Protein AF-A0A8H6BN04-F1 (afdb_monomer_lite)

Radius of gyration: 16.59 Å; chains: 1; bounding box: 48×32×41 Å

Organism: Dekkera bruxellensis (NCBI:txid5007)

pLDDT: mean 83.53, std 15.32, range [39.47, 96.75]

InterPro domains:
  IPR013863 Vacuolar import/degradation Vid27, C-terminal [PF08553] (1-125)
  IPR040458 Vacuolar import/degradation Vid27 [PTHR31913] (1-122)

Secondary structure (DSSP, 8-state):
---SSPPPTT-PPPPPPP---HHHHHHHHHHHTT---BPPPEE---TT-SS----EEEEEETTEEEEEEHHHHHTT-S--EEEEE-SS---EEEEETTEEEEEEEE-SS-EEEEEGGG-B-HHHHTTTGGGGG--

Sequence (135 aa):
MGFERSFGKDDKPLPKKLTLKPEHLAYLRQVCGNNMSFTKANFNSTLQYKTNTPSSIITSIGPFAVTWSMRKVLKNDPEPYTIRRYNDTVMMGDFTVHNAHRMIFTLPDDVTLASSKSFKKPSTEFGGVVKEYQG

Structure (mmCIF, N/CA/C/O backbone):
data_AF-A0A8H6BN04-F1
#
_entry.id   AF-A0A8H6BN04-F1
#
loop_
_atom_site.group_PDB
_atom_site.id
_atom_site.type_symbol
_atom_site.label_atom_id
_atom_site.label_alt_id
_atom_site.label_comp_id
_atom_site.label_asym_id
_atom_site.label_entity_id
_atom_site.label_seq_id
_atom_site.pdbx_PDB_ins_code
_atom_site.Cartn_x
_atom_site.Cartn_y
_atom_site.Cartn_z
_atom_site.occupancy
_atom_site.B_iso_or_equiv
_atom_site.auth_seq_id
_atom_site.auth_comp_id
_atom_site.auth_asym_id
_atom_site.auth_atom_id
_atom_site.pdbx_PDB_model_num
ATOM 1 N N . MET A 1 1 ? 21.588 -16.818 -10.542 1.00 42.47 1 MET A N 1
ATOM 2 C CA . MET A 1 1 ? 22.613 -15.842 -10.966 1.00 42.47 1 MET A CA 1
ATOM 3 C C . MET A 1 1 ? 22.596 -14.709 -9.954 1.00 42.47 1 MET A C 1
ATOM 5 O O . MET A 1 1 ? 21.552 -14.094 -9.782 1.00 42.47 1 MET A O 1
ATOM 9 N N . GLY A 1 2 ? 23.675 -14.576 -9.180 1.00 68.50 2 GLY A N 1
ATOM 10 C CA . GLY A 1 2 ? 23.847 -13.572 -8.124 1.00 68.50 2 GLY A CA 1
ATOM 11 C C . GLY A 1 2 ? 24.767 -12.432 -8.571 1.00 68.50 2 GLY A C 1
ATOM 12 O O . GLY A 1 2 ? 25.179 -12.401 -9.725 1.00 68.50 2 GLY A O 1
ATOM 13 N N . PHE A 1 3 ? 25.055 -11.504 -7.655 1.00 58.22 3 PHE A N 1
ATOM 14 C CA . PHE A 1 3 ? 25.818 -10.271 -7.885 1.00 58.22 3 PHE A CA 1
ATOM 15 C C . PHE A 1 3 ? 27.144 -10.503 -8.635 1.00 58.22 3 PHE A C 1
ATOM 17 O O . PHE A 1 3 ? 27.954 -11.324 -8.216 1.00 58.22 3 PHE A O 1
ATOM 24 N N . GLU A 1 4 ? 27.390 -9.735 -9.701 1.00 62.59 4 GLU A N 1
ATOM 25 C CA . GLU A 1 4 ? 28.627 -9.814 -10.504 1.00 62.59 4 GLU A CA 1
ATOM 26 C C . GLU A 1 4 ? 29.857 -9.197 -9.801 1.00 62.59 4 GLU A C 1
ATOM 28 O O . GLU A 1 4 ? 30.991 -9.405 -10.229 1.00 62.59 4 GLU A O 1
ATOM 33 N N . ARG A 1 5 ? 29.662 -8.481 -8.685 1.00 60.53 5 ARG A N 1
ATOM 34 C CA . ARG A 1 5 ? 30.720 -8.051 -7.757 1.00 60.53 5 ARG A CA 1
ATOM 35 C C . ARG A 1 5 ? 30.239 -8.158 -6.318 1.00 60.53 5 ARG A C 1
ATOM 37 O O . ARG A 1 5 ? 29.138 -7.717 -5.993 1.00 60.53 5 ARG A O 1
ATOM 44 N N . SER A 1 6 ? 31.098 -8.682 -5.449 1.00 61.16 6 SER A N 1
ATOM 45 C CA . SER A 1 6 ? 30.945 -8.544 -4.002 1.00 61.16 6 SER A CA 1
ATOM 46 C C . SER A 1 6 ? 30.932 -7.057 -3.642 1.00 61.16 6 SER A C 1
ATOM 48 O O . SER A 1 6 ? 31.823 -6.320 -4.067 1.00 61.16 6 SER A O 1
ATOM 50 N N . PHE A 1 7 ? 29.945 -6.610 -2.863 1.00 61.06 7 PHE A N 1
ATOM 51 C CA . PHE A 1 7 ? 29.986 -5.274 -2.265 1.00 61.06 7 PHE A CA 1
ATOM 52 C C . PHE A 1 7 ? 31.258 -5.157 -1.417 1.00 61.06 7 PHE A C 1
ATOM 54 O O . PHE A 1 7 ? 31.597 -6.083 -0.672 1.00 61.06 7 PHE A O 1
ATOM 61 N N . GLY A 1 8 ? 31.981 -4.041 -1.544 1.00 67.94 8 GLY A N 1
ATOM 62 C CA . GLY A 1 8 ? 33.106 -3.751 -0.658 1.00 67.94 8 GLY A CA 1
ATOM 63 C C . GLY A 1 8 ? 32.639 -3.731 0.800 1.00 67.94 8 GLY A C 1
ATOM 64 O O . GLY A 1 8 ? 31.470 -3.466 1.073 1.00 67.94 8 GLY A O 1
ATOM 65 N N . LYS A 1 9 ? 33.548 -3.997 1.745 1.00 58.12 9 LYS A N 1
ATOM 66 C CA . LYS A 1 9 ? 33.262 -4.043 3.195 1.00 58.12 9 LYS A CA 1
ATOM 67 C C . LYS A 1 9 ? 32.511 -2.797 3.713 1.00 58.12 9 LYS A C 1
ATOM 69 O O . LYS A 1 9 ? 31.770 -2.916 4.683 1.00 58.12 9 LYS A O 1
ATOM 74 N N . ASP A 1 10 ? 32.672 -1.664 3.027 1.00 60.12 10 ASP A N 1
ATOM 75 C CA . ASP A 1 10 ? 32.076 -0.358 3.342 1.00 60.12 10 ASP A CA 1
ATOM 76 C C . ASP A 1 10 ? 30.893 0.047 2.433 1.00 60.12 10 ASP A C 1
ATOM 78 O O . ASP A 1 10 ? 30.144 0.958 2.759 1.00 60.12 10 ASP A O 1
ATOM 82 N N . ASP A 1 11 ? 30.667 -0.648 1.312 1.00 66.75 11 ASP A N 1
ATOM 83 C CA . ASP A 1 11 ? 29.677 -0.256 0.288 1.00 66.75 11 ASP A CA 1
ATOM 84 C C . ASP A 1 11 ? 28.360 -1.041 0.417 1.00 66.75 11 ASP A C 1
ATOM 86 O O . ASP A 1 11 ? 27.607 -1.222 -0.540 1.00 66.75 11 ASP A O 1
ATOM 90 N N . LYS A 1 12 ? 28.072 -1.587 1.606 1.00 69.50 12 LYS A N 1
ATOM 91 C CA . LYS A 1 12 ? 26.832 -2.339 1.811 1.00 69.50 12 LYS A CA 1
ATOM 92 C C . LYS A 1 12 ? 25.659 -1.357 1.876 1.00 69.50 12 LYS A C 1
ATOM 94 O O . LYS A 1 12 ? 25.594 -0.561 2.815 1.00 69.50 12 LYS A O 1
ATOM 99 N N . PRO A 1 13 ? 24.683 -1.435 0.955 1.00 73.06 13 PRO A N 1
ATOM 100 C CA . PRO A 1 13 ? 23.536 -0.545 1.003 1.00 73.06 13 PRO A CA 1
ATOM 101 C C . PRO A 1 13 ? 22.761 -0.752 2.309 1.00 73.06 13 PRO A C 1
ATOM 103 O O . PRO A 1 13 ? 22.412 -1.878 2.681 1.00 73.06 13 PRO A O 1
ATOM 106 N N . LEU A 1 14 ? 22.490 0.350 3.010 1.00 80.50 14 LEU A N 1
ATOM 107 C CA . LEU A 1 14 ? 21.690 0.345 4.231 1.00 80.50 14 LEU A CA 1
ATOM 108 C C . LEU A 1 14 ? 20.244 -0.066 3.903 1.00 80.50 14 LEU A C 1
ATOM 110 O O . LEU A 1 14 ? 19.622 0.537 3.020 1.00 80.50 14 LEU A O 1
ATOM 114 N N . PRO A 1 15 ? 19.672 -1.067 4.599 1.00 84.81 15 PRO A N 1
ATOM 115 C CA . PRO A 1 15 ? 18.305 -1.491 4.342 1.00 84.81 15 PRO A CA 1
ATOM 116 C C . PRO A 1 15 ? 17.322 -0.387 4.747 1.00 84.81 15 PRO A C 1
ATOM 118 O O . PRO A 1 15 ? 17.341 0.097 5.879 1.00 84.81 15 PRO A O 1
ATOM 121 N N . LYS A 1 16 ? 16.413 -0.013 3.841 1.00 88.19 16 LYS A N 1
ATOM 122 C CA . LYS A 1 16 ? 15.290 0.877 4.166 1.00 88.19 16 LYS A CA 1
ATOM 123 C C . LYS A 1 16 ? 14.095 0.062 4.655 1.00 88.19 16 LYS A C 1
ATOM 125 O O . LYS A 1 16 ? 13.555 -0.758 3.915 1.00 88.19 16 LYS A O 1
ATOM 130 N N . LYS A 1 17 ? 13.655 0.325 5.888 1.00 91.19 17 LYS A N 1
ATOM 131 C CA . LYS A 1 17 ? 12.422 -0.239 6.450 1.00 91.19 17 LYS A CA 1
ATOM 132 C C . LYS A 1 17 ? 11.234 0.641 6.067 1.00 91.19 17 LYS A C 1
ATOM 134 O O . LYS A 1 17 ? 11.224 1.830 6.367 1.00 91.19 17 LYS A O 1
ATOM 139 N N . LEU A 1 18 ? 10.231 0.051 5.426 1.00 93.50 18 LEU A N 1
ATOM 140 C CA . LEU A 1 18 ? 8.971 0.727 5.123 1.00 93.50 18 LEU A CA 1
ATOM 141 C C . LEU A 1 18 ? 8.010 0.524 6.292 1.00 93.50 18 LEU A C 1
ATOM 143 O O . LEU A 1 18 ? 7.741 -0.611 6.683 1.00 93.50 18 LEU A O 1
ATOM 147 N N . THR A 1 19 ? 7.513 1.615 6.868 1.00 92.88 19 THR A N 1
ATOM 148 C CA . THR A 1 19 ? 6.581 1.580 8.000 1.00 92.88 19 THR A CA 1
ATOM 149 C C . THR A 1 19 ? 5.391 2.481 7.734 1.00 92.88 19 THR A C 1
ATOM 151 O O . THR A 1 19 ? 5.542 3.599 7.242 1.00 92.88 19 THR A O 1
ATOM 154 N N . LEU A 1 20 ? 4.199 1.993 8.067 1.00 93.12 20 LEU A N 1
ATOM 155 C CA . LEU A 1 20 ? 3.003 2.825 8.101 1.00 93.12 20 LEU A CA 1
ATOM 156 C C . LEU A 1 20 ? 3.108 3.815 9.270 1.00 93.12 20 LEU A C 1
ATOM 158 O O . LEU A 1 20 ? 3.822 3.568 10.244 1.00 93.12 20 LEU A O 1
ATOM 162 N N . LYS A 1 21 ? 2.391 4.936 9.176 1.00 93.81 21 LYS A N 1
ATOM 163 C CA . LYS A 1 21 ? 2.337 5.914 10.262 1.00 93.81 21 LYS A CA 1
ATOM 164 C C . LYS A 1 21 ? 1.645 5.296 11.486 1.00 93.81 21 LYS A C 1
ATOM 166 O O . LYS A 1 21 ? 0.742 4.475 11.301 1.00 93.81 21 LYS A O 1
ATOM 171 N N . PRO A 1 22 ? 2.005 5.710 12.713 1.00 91.88 22 PRO A N 1
ATOM 172 C CA . PRO A 1 22 ? 1.386 5.191 13.933 1.00 91.88 22 PRO A CA 1
ATOM 173 C C . PRO A 1 22 ? -0.142 5.327 13.943 1.00 91.88 22 PRO A C 1
ATOM 175 O O . PRO A 1 22 ? -0.830 4.362 14.261 1.00 91.88 22 PRO A O 1
ATOM 178 N N . GLU A 1 23 ? -0.662 6.476 13.500 1.00 91.31 23 GLU A N 1
ATOM 179 C CA . GLU A 1 23 ? -2.103 6.762 13.391 1.00 91.31 23 GLU A CA 1
ATOM 180 C C . GLU A 1 23 ? -2.836 5.742 12.494 1.00 91.31 23 GLU A C 1
ATOM 182 O O . GLU A 1 23 ? -3.889 5.213 12.842 1.00 91.31 23 GLU A O 1
ATOM 187 N N . HIS A 1 24 ? -2.225 5.364 11.370 1.00 92.62 24 HIS A N 1
ATOM 188 C CA . HIS A 1 24 ? -2.772 4.372 10.444 1.00 92.62 24 HIS A CA 1
ATOM 189 C C . HIS A 1 24 ? -2.658 2.943 10.983 1.00 92.62 24 HIS A C 1
ATOM 191 O O . HIS A 1 24 ? -3.552 2.129 10.768 1.00 92.62 24 HIS A O 1
ATOM 197 N N . LEU A 1 25 ? -1.575 2.627 11.700 1.00 91.12 25 LEU A N 1
ATOM 198 C CA . LEU A 1 25 ? -1.413 1.326 12.355 1.00 91.12 25 LEU A CA 1
ATOM 199 C C . LEU A 1 25 ? -2.423 1.118 13.483 1.00 91.12 25 LEU A C 1
ATOM 201 O O . LEU A 1 25 ? -2.910 0.003 13.644 1.00 91.12 25 LEU A O 1
ATOM 205 N N . ALA A 1 26 ? -2.739 2.164 14.250 1.00 89.88 26 ALA A N 1
ATOM 206 C CA . ALA A 1 26 ? -3.756 2.104 15.295 1.00 89.88 26 ALA A CA 1
ATOM 207 C C . ALA A 1 26 ? -5.121 1.726 14.705 1.00 89.88 26 ALA A C 1
ATOM 209 O O . ALA A 1 26 ? -5.734 0.758 15.154 1.00 89.88 26 ALA A O 1
ATOM 210 N N . TYR A 1 27 ? -5.527 2.403 13.627 1.00 89.81 27 TYR A N 1
ATOM 211 C CA . TYR A 1 27 ? -6.753 2.076 12.901 1.00 89.81 27 TYR A CA 1
ATOM 212 C C . TYR A 1 27 ? -6.748 0.635 12.368 1.00 89.81 27 TYR A C 1
ATOM 214 O O . TYR A 1 27 ? -7.691 -0.123 12.589 1.00 89.81 27 TYR A O 1
ATOM 222 N N . LEU A 1 28 ? -5.662 0.211 11.711 1.00 91.12 28 LEU A N 1
ATOM 223 C CA . LEU A 1 28 ? -5.560 -1.150 11.175 1.00 91.12 28 LEU A CA 1
ATOM 224 C C . LEU A 1 28 ? -5.650 -2.220 12.267 1.00 91.12 28 LEU A C 1
ATOM 226 O O . LEU A 1 28 ? -6.276 -3.250 12.037 1.00 91.12 28 LEU A O 1
ATOM 230 N N . ARG A 1 29 ? -5.082 -1.977 13.454 1.00 90.19 29 ARG A N 1
ATOM 231 C CA . ARG A 1 29 ? -5.204 -2.889 14.601 1.00 90.19 29 ARG A CA 1
ATOM 232 C C . ARG A 1 29 ? -6.633 -2.992 15.118 1.00 90.19 29 ARG A C 1
ATOM 234 O O . ARG A 1 29 ? -7.053 -4.085 15.471 1.00 90.19 29 ARG A O 1
ATOM 241 N N . GLN A 1 30 ? -7.383 -1.893 15.142 1.00 88.38 30 GLN A N 1
ATOM 242 C CA . GLN A 1 30 ? -8.792 -1.933 15.536 1.00 88.38 30 GLN A CA 1
ATOM 243 C C . GLN A 1 30 ? -9.638 -2.735 14.544 1.00 88.38 30 GLN A C 1
ATOM 245 O O . GLN A 1 30 ? -10.483 -3.520 14.958 1.00 88.38 30 GLN A O 1
ATOM 250 N N . VAL A 1 31 ? -9.391 -2.565 13.241 1.00 88.06 31 VAL A N 1
ATOM 251 C CA . VAL A 1 31 ? -10.173 -3.241 12.193 1.00 88.06 31 VAL A CA 1
ATOM 252 C C . VAL A 1 31 ? -9.768 -4.707 12.014 1.00 88.06 31 VAL A C 1
ATOM 254 O O . VAL A 1 31 ? -10.633 -5.554 11.817 1.00 88.06 31 VAL A O 1
ATOM 257 N N . CYS A 1 32 ? -8.471 -5.022 12.054 1.00 87.00 32 CYS A N 1
ATOM 258 C CA . CYS A 1 32 ? -7.956 -6.372 11.787 1.00 87.00 32 CYS A CA 1
ATOM 259 C C . CYS A 1 32 ? -7.773 -7.219 13.058 1.00 87.00 32 CYS A C 1
ATOM 261 O O . CYS A 1 32 ? -7.539 -8.423 12.963 1.00 87.00 32 CYS A O 1
ATOM 263 N N . GLY A 1 33 ? -7.835 -6.608 14.242 1.00 86.25 33 GLY A N 1
ATOM 264 C CA . GLY A 1 33 ? -7.547 -7.270 15.510 1.00 86.25 33 GLY A CA 1
ATOM 265 C C . GLY A 1 33 ? -6.069 -7.646 15.681 1.00 86.25 33 GLY A C 1
ATOM 266 O O . GLY A 1 33 ? -5.164 -7.066 15.074 1.00 86.25 33 GLY A O 1
ATOM 267 N N . ASN A 1 34 ? -5.819 -8.635 16.542 1.00 75.75 34 ASN A N 1
ATOM 268 C CA . ASN A 1 34 ? -4.470 -8.986 17.000 1.00 75.75 34 ASN A CA 1
ATOM 269 C C . ASN A 1 34 ? -3.640 -9.773 15.968 1.00 75.75 34 ASN A C 1
ATOM 271 O O . ASN A 1 34 ? -2.413 -9.783 16.059 1.00 75.75 34 ASN A O 1
ATOM 275 N N . ASN A 1 35 ? -4.271 -10.385 14.961 1.00 73.94 35 ASN A N 1
ATOM 276 C CA . ASN A 1 35 ? -3.605 -11.188 13.926 1.00 73.94 35 ASN A CA 1
ATOM 277 C C . ASN A 1 35 ? -3.232 -10.353 12.691 1.00 73.94 35 ASN A C 1
ATOM 279 O O . ASN A 1 35 ? -3.523 -10.699 11.547 1.00 73.94 35 ASN A O 1
ATOM 283 N N . MET A 1 36 ? -2.565 -9.228 12.928 1.00 82.31 36 MET A N 1
ATOM 284 C CA . MET A 1 36 ? -2.153 -8.303 11.880 1.00 82.31 36 MET A CA 1
ATOM 285 C C . MET A 1 36 ? -0.787 -8.707 11.305 1.00 82.31 36 MET A C 1
ATOM 287 O O . MET A 1 36 ? 0.254 -8.425 11.899 1.00 82.31 36 MET A O 1
ATOM 291 N N . SER A 1 37 ? -0.789 -9.341 10.132 1.00 90.31 37 SER A N 1
ATOM 292 C CA . SER A 1 37 ? 0.427 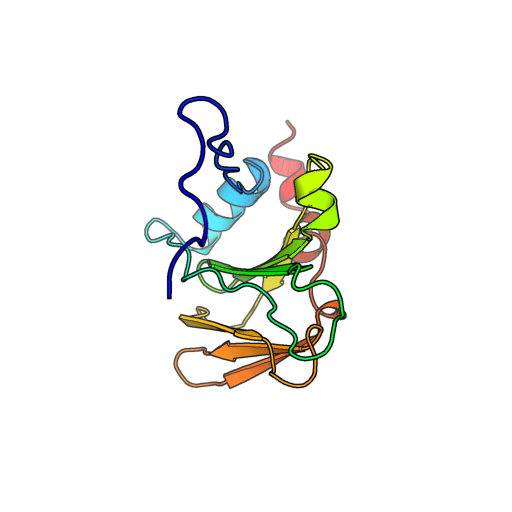-9.683 9.385 1.00 90.31 37 SER A CA 1
ATOM 293 C C . SER A 1 37 ? 0.399 -9.094 7.978 1.00 90.31 37 SER A C 1
ATOM 295 O O . SER A 1 37 ? -0.664 -8.975 7.365 1.00 90.31 37 SER A O 1
ATOM 297 N N . PHE A 1 38 ? 1.576 -8.726 7.474 1.00 93.31 38 PHE A N 1
ATOM 298 C CA . PHE A 1 38 ? 1.738 -8.303 6.089 1.00 93.31 38 PHE A CA 1
ATOM 299 C C . PHE A 1 38 ? 1.899 -9.519 5.182 1.00 93.31 38 PHE A C 1
ATOM 301 O O . PHE A 1 38 ? 2.643 -10.449 5.498 1.00 93.31 38 PHE A O 1
ATOM 308 N N . THR A 1 39 ? 1.264 -9.480 4.017 1.00 94.81 39 THR A N 1
ATOM 309 C CA . THR A 1 39 ? 1.571 -10.428 2.947 1.00 94.81 39 THR A CA 1
ATOM 310 C C . THR A 1 39 ? 2.903 -10.079 2.290 1.00 94.81 39 THR A C 1
ATOM 312 O O . THR A 1 39 ? 3.425 -8.962 2.415 1.00 94.81 39 THR A O 1
ATOM 315 N N . LYS A 1 40 ? 3.467 -11.051 1.565 1.00 94.81 40 LYS A N 1
ATOM 316 C CA . LYS A 1 40 ? 4.705 -10.866 0.806 1.00 94.81 40 LYS A CA 1
ATOM 317 C C . LYS A 1 40 ? 4.612 -9.610 -0.064 1.00 94.81 40 LYS A C 1
ATOM 319 O O . LYS A 1 40 ? 3.673 -9.443 -0.838 1.00 94.81 40 LYS A O 1
ATOM 324 N N . ALA A 1 41 ? 5.618 -8.749 0.052 1.00 94.19 41 ALA A N 1
ATOM 325 C CA . ALA A 1 41 ? 5.716 -7.565 -0.779 1.00 94.19 41 ALA A CA 1
ATOM 326 C C . ALA A 1 41 ? 6.275 -7.917 -2.167 1.00 94.19 41 ALA A C 1
ATOM 328 O O . ALA A 1 41 ? 7.290 -8.610 -2.266 1.00 94.19 41 ALA A O 1
ATOM 329 N N . ASN A 1 42 ? 5.644 -7.404 -3.222 1.00 92.56 42 ASN A N 1
ATOM 330 C CA . ASN A 1 42 ? 6.083 -7.581 -4.605 1.00 92.56 42 ASN A CA 1
ATOM 331 C C . ASN A 1 42 ? 6.442 -6.230 -5.226 1.00 92.56 42 ASN A C 1
ATOM 333 O O . ASN A 1 42 ? 5.784 -5.219 -4.978 1.00 92.56 42 ASN A O 1
ATOM 337 N N . PHE A 1 43 ? 7.500 -6.215 -6.032 1.00 90.81 43 PHE A N 1
ATOM 338 C CA . PHE A 1 43 ? 7.937 -5.044 -6.789 1.00 90.81 43 PHE A CA 1
ATOM 339 C C . PHE A 1 43 ? 7.324 -5.083 -8.181 1.00 90.81 43 PHE A C 1
ATOM 341 O O . PHE A 1 43 ? 7.203 -6.158 -8.768 1.00 90.81 43 PHE A O 1
ATOM 348 N N . ASN A 1 44 ? 7.005 -3.922 -8.754 1.00 86.62 44 ASN A N 1
ATOM 349 C CA . ASN A 1 44 ? 6.663 -3.904 -10.168 1.00 86.62 44 ASN A CA 1
ATOM 350 C C . ASN A 1 44 ? 7.930 -4.169 -10.989 1.00 86.62 44 ASN A C 1
ATOM 352 O O . ASN A 1 44 ? 8.834 -3.340 -11.065 1.00 86.62 44 ASN A O 1
ATOM 356 N N . SER A 1 45 ? 7.997 -5.343 -11.607 1.00 71.75 45 SER A N 1
ATOM 357 C CA . SER A 1 45 ? 9.003 -5.641 -12.618 1.00 71.75 45 SER A CA 1
ATOM 358 C C . SER A 1 45 ? 8.341 -5.498 -13.980 1.00 71.75 45 SER A C 1
ATOM 360 O O . SER A 1 45 ? 7.447 -6.259 -14.338 1.00 71.75 45 SER A O 1
ATOM 362 N N . THR A 1 46 ? 8.715 -4.464 -14.725 1.00 59.28 46 THR A N 1
ATOM 363 C CA . THR A 1 46 ? 8.312 -4.325 -16.126 1.00 59.28 46 THR A CA 1
ATOM 364 C C . THR A 1 46 ? 9.431 -4.834 -17.009 1.00 59.28 46 THR A C 1
ATOM 366 O O . THR A 1 46 ? 10.560 -4.364 -16.892 1.00 59.28 46 THR A O 1
ATOM 369 N N . LEU A 1 47 ? 9.099 -5.680 -17.976 1.00 57.84 47 LEU A N 1
ATOM 370 C CA . LEU A 1 47 ? 10.040 -6.124 -19.006 1.00 57.84 47 LEU A CA 1
ATOM 371 C C . LEU A 1 47 ? 10.519 -4.988 -19.940 1.00 57.84 47 LEU A C 1
ATOM 373 O O . LEU A 1 47 ? 11.465 -5.192 -20.691 1.00 57.84 47 LEU A O 1
ATOM 377 N N . GLN A 1 48 ? 9.883 -3.805 -19.924 1.00 51.53 48 GLN A N 1
ATOM 378 C CA . GLN A 1 48 ? 10.039 -2.789 -20.980 1.00 51.53 48 GLN A CA 1
ATOM 379 C C . GLN A 1 48 ? 10.773 -1.481 -20.626 1.00 51.53 48 GLN A C 1
ATOM 381 O O . GLN A 1 48 ? 10.969 -0.663 -21.525 1.00 51.53 48 GLN A O 1
ATOM 386 N N . TYR A 1 49 ? 11.226 -1.233 -19.394 1.00 48.88 49 TYR A N 1
ATOM 387 C CA . TYR A 1 49 ? 11.965 0.010 -19.118 1.00 48.88 49 TYR A CA 1
ATOM 388 C C . TYR A 1 49 ? 13.482 -0.205 -19.191 1.00 48.88 49 TYR A C 1
ATOM 390 O O . TYR A 1 49 ? 14.039 -1.036 -18.482 1.00 48.88 49 TYR A O 1
ATOM 398 N N . LYS A 1 50 ? 14.154 0.610 -20.025 1.00 50.88 50 LYS A N 1
ATOM 399 C CA . LYS A 1 50 ? 15.624 0.725 -20.185 1.00 50.88 50 LYS A CA 1
ATOM 400 C C . LYS A 1 50 ? 16.402 0.873 -18.865 1.00 50.88 50 LYS A C 1
ATOM 402 O O . LYS A 1 50 ? 17.618 0.728 -18.852 1.00 50.88 50 LYS A O 1
ATOM 407 N N . THR A 1 51 ? 15.714 1.163 -17.767 1.00 55.69 51 THR A N 1
ATOM 408 C CA . THR A 1 51 ? 16.234 1.164 -16.404 1.00 55.69 51 THR A CA 1
ATOM 409 C C . THR A 1 51 ? 15.420 0.146 -15.610 1.00 55.69 51 THR A C 1
ATOM 411 O O . THR A 1 51 ? 14.229 0.357 -15.383 1.00 55.69 51 THR A O 1
ATOM 414 N N . ASN A 1 52 ? 16.040 -0.959 -15.196 1.00 63.12 52 ASN A N 1
ATOM 415 C CA . ASN A 1 52 ? 15.413 -2.092 -14.498 1.00 63.12 52 ASN A CA 1
ATOM 416 C C . ASN A 1 52 ? 15.026 -1.751 -13.034 1.00 63.12 52 ASN A C 1
ATOM 418 O O . ASN A 1 52 ? 15.222 -2.535 -12.109 1.00 63.12 52 ASN A O 1
ATOM 422 N N . THR A 1 53 ? 14.572 -0.519 -12.799 1.00 76.19 53 THR A N 1
ATOM 423 C CA . THR A 1 53 ? 14.312 0.058 -11.483 1.00 76.19 53 THR A CA 1
ATOM 424 C C . THR A 1 53 ? 12.812 0.022 -11.196 1.00 76.19 53 THR A C 1
ATOM 426 O O . THR A 1 53 ? 12.051 0.672 -11.921 1.00 76.19 53 THR A O 1
ATOM 429 N N . PRO A 1 54 ? 12.364 -0.672 -10.139 1.00 82.44 54 PRO A N 1
ATOM 430 C CA . PRO A 1 54 ? 10.957 -0.689 -9.772 1.00 82.44 54 PRO A CA 1
ATOM 431 C C . PRO A 1 54 ? 10.500 0.707 -9.332 1.00 82.44 54 PRO A C 1
ATOM 433 O O . PRO A 1 54 ? 11.218 1.443 -8.653 1.00 82.44 54 PRO A O 1
ATOM 436 N N . SER A 1 55 ? 9.277 1.072 -9.700 1.00 89.12 55 SER A N 1
ATOM 437 C CA . SER A 1 55 ? 8.634 2.333 -9.319 1.00 89.12 55 SER A CA 1
ATOM 438 C C . SER A 1 55 ? 7.687 2.181 -8.128 1.00 89.12 55 SER A C 1
ATOM 440 O O . SER A 1 55 ? 7.345 3.175 -7.475 1.00 89.12 55 SER A O 1
ATOM 442 N N . SER A 1 56 ? 7.241 0.958 -7.846 1.00 91.38 56 SER A N 1
ATOM 443 C CA . SER A 1 56 ? 6.185 0.666 -6.887 1.00 91.38 56 SER A CA 1
ATOM 444 C C . SER A 1 56 ? 6.363 -0.692 -6.217 1.00 91.38 56 SER A C 1
ATOM 446 O O . SER A 1 56 ? 6.892 -1.634 -6.805 1.00 91.38 56 SER A O 1
ATOM 448 N N . ILE A 1 57 ? 5.880 -0.779 -4.981 1.00 94.12 57 ILE A N 1
ATOM 449 C CA . ILE A 1 57 ? 5.818 -2.015 -4.197 1.00 94.12 57 ILE A CA 1
ATOM 450 C C . ILE A 1 57 ? 4.374 -2.198 -3.754 1.00 94.12 57 ILE A C 1
ATOM 452 O O . ILE A 1 57 ? 3.760 -1.231 -3.308 1.00 94.12 57 ILE A O 1
ATOM 456 N N . ILE A 1 58 ? 3.848 -3.412 -3.834 1.00 95.25 58 ILE A N 1
ATOM 457 C CA . ILE A 1 58 ? 2.547 -3.765 -3.260 1.00 95.25 58 ILE A CA 1
ATOM 458 C C . ILE A 1 58 ? 2.720 -4.769 -2.133 1.00 95.25 58 ILE A C 1
ATOM 460 O O . ILE A 1 58 ? 3.625 -5.595 -2.157 1.00 95.25 58 ILE A O 1
ATOM 464 N N . THR A 1 59 ? 1.847 -4.676 -1.144 1.00 96.38 59 THR A N 1
ATOM 465 C CA . THR A 1 59 ? 1.677 -5.624 -0.038 1.00 96.38 59 THR A CA 1
ATOM 466 C C . THR A 1 59 ? 0.233 -5.500 0.450 1.00 96.38 59 THR A C 1
ATOM 468 O O . THR A 1 59 ? -0.500 -4.610 0.009 1.00 96.38 59 THR A O 1
ATOM 471 N N . SER A 1 60 ? -0.203 -6.364 1.353 1.00 95.44 60 SER A N 1
ATOM 472 C CA . SER A 1 60 ? -1.511 -6.260 1.990 1.00 95.44 60 SER A CA 1
ATOM 473 C C . SER A 1 60 ? -1.454 -6.591 3.473 1.00 95.44 60 SER A C 1
ATOM 475 O O . SER A 1 60 ? -0.502 -7.198 3.955 1.00 95.44 60 SER A O 1
ATOM 477 N N . ILE A 1 61 ? -2.478 -6.145 4.191 1.00 95.12 61 ILE A N 1
ATOM 478 C CA . ILE A 1 61 ? -2.662 -6.319 5.626 1.00 95.12 61 ILE A CA 1
ATOM 479 C C . ILE A 1 61 ? -4.159 -6.427 5.907 1.00 95.12 61 ILE A C 1
ATOM 481 O O . ILE A 1 61 ? -4.910 -5.473 5.693 1.00 95.12 61 ILE A O 1
ATOM 485 N N . GLY A 1 62 ? -4.612 -7.608 6.328 1.00 93.56 62 GLY A N 1
ATOM 486 C CA . GLY A 1 62 ? -6.046 -7.865 6.460 1.00 93.56 62 GLY A CA 1
ATOM 487 C C . GLY A 1 62 ? -6.788 -7.587 5.135 1.00 93.56 62 GLY A C 1
ATOM 488 O O . GLY A 1 62 ? -6.314 -7.997 4.070 1.00 93.56 62 GLY A O 1
ATOM 489 N N . PRO A 1 63 ? -7.904 -6.837 5.153 1.00 94.12 63 PRO A N 1
ATOM 490 C CA . PRO A 1 63 ? -8.651 -6.458 3.952 1.00 94.12 63 PRO A CA 1
ATOM 491 C C . PRO A 1 63 ? -8.068 -5.242 3.206 1.00 94.12 63 PRO A C 1
ATOM 493 O O . PRO A 1 63 ? -8.720 -4.681 2.325 1.00 94.12 63 PRO A O 1
ATOM 496 N N . PHE A 1 64 ? -6.865 -4.779 3.553 1.00 95.44 64 PHE A N 1
ATOM 497 C CA . PHE A 1 64 ? -6.265 -3.583 2.963 1.00 95.44 64 PHE A CA 1
ATOM 498 C C . PHE A 1 64 ? -5.082 -3.938 2.069 1.00 95.44 64 PHE A C 1
ATOM 500 O O . PHE A 1 64 ? -4.097 -4.512 2.526 1.00 95.44 64 PHE A O 1
ATOM 507 N N . ALA A 1 65 ? -5.128 -3.520 0.805 1.00 95.94 65 ALA A N 1
ATOM 508 C CA . ALA A 1 65 ? -3.937 -3.479 -0.034 1.00 95.94 65 ALA A CA 1
ATOM 509 C C . ALA A 1 65 ? -3.212 -2.145 0.145 1.00 95.94 65 ALA A C 1
ATOM 511 O O . ALA A 1 65 ? -3.836 -1.083 0.190 1.00 95.94 65 ALA A O 1
ATOM 512 N N . VAL A 1 66 ? -1.885 -2.196 0.179 1.00 96.25 66 VAL A N 1
ATOM 513 C CA . VAL A 1 66 ? -0.995 -1.047 0.343 1.00 96.25 66 VAL A CA 1
ATOM 514 C C . VAL A 1 66 ? -0.049 -0.985 -0.848 1.00 96.25 66 VAL A C 1
ATOM 516 O O . VAL A 1 66 ? 0.659 -1.947 -1.139 1.00 96.25 66 VAL A O 1
ATOM 519 N N . THR A 1 67 ? 0.001 0.170 -1.508 1.00 95.94 67 THR A N 1
ATOM 520 C CA . THR A 1 67 ? 0.965 0.453 -2.577 1.00 95.94 67 THR A CA 1
ATOM 521 C C . THR A 1 67 ? 1.937 1.537 -2.130 1.00 95.94 67 THR A C 1
ATOM 523 O O . THR A 1 67 ? 1.510 2.634 -1.771 1.00 95.94 67 THR A O 1
ATOM 526 N N . TRP A 1 68 ? 3.237 1.267 -2.219 1.00 95.81 68 TRP A N 1
ATOM 527 C CA . TRP A 1 68 ? 4.328 2.202 -1.944 1.00 95.81 68 TRP A CA 1
ATOM 528 C C . 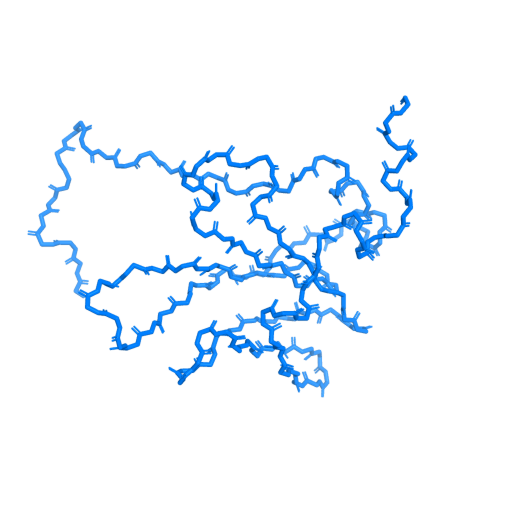TRP A 1 68 ? 4.881 2.792 -3.241 1.00 95.81 68 TRP A C 1
ATOM 530 O O . TRP A 1 68 ? 5.088 2.075 -4.218 1.00 95.81 68 TRP A O 1
ATOM 540 N N . SER A 1 69 ? 5.186 4.090 -3.243 1.00 94.00 69 SER A N 1
ATOM 541 C CA . SER A 1 69 ? 5.885 4.756 -4.346 1.00 94.00 69 SER A CA 1
ATOM 542 C C . SER A 1 69 ? 7.385 4.820 -4.070 1.00 94.00 69 SER A C 1
ATOM 544 O O . SER A 1 69 ? 7.815 5.533 -3.163 1.00 94.00 69 SER A O 1
ATOM 546 N N . MET A 1 70 ? 8.201 4.166 -4.901 1.00 92.06 70 MET A N 1
ATOM 547 C CA . MET A 1 70 ? 9.664 4.176 -4.756 1.00 92.06 70 MET A CA 1
ATOM 548 C C . MET A 1 70 ? 10.227 5.594 -4.821 1.00 92.06 70 MET A C 1
ATOM 550 O O . MET A 1 70 ? 11.073 5.960 -4.012 1.00 92.06 70 MET A O 1
ATOM 554 N N . ARG A 1 71 ? 9.686 6.450 -5.697 1.00 92.12 71 ARG A N 1
ATOM 555 C CA . ARG A 1 71 ? 10.091 7.861 -5.776 1.00 92.12 71 ARG A CA 1
ATOM 556 C C . ARG A 1 71 ? 9.905 8.593 -4.444 1.00 92.12 71 ARG A C 1
ATOM 558 O O . ARG A 1 71 ? 10.751 9.401 -4.078 1.00 92.12 71 ARG A O 1
ATOM 565 N N . LYS A 1 72 ? 8.804 8.335 -3.735 1.00 94.81 72 LYS A N 1
ATOM 566 C CA . LYS A 1 72 ? 8.514 8.962 -2.438 1.00 94.81 72 LYS A CA 1
ATOM 567 C C .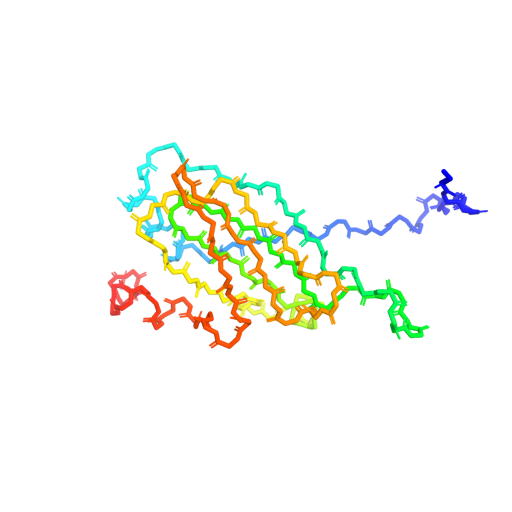 LYS A 1 72 ? 9.341 8.355 -1.305 1.00 94.81 72 LYS A C 1
ATOM 569 O O . LYS A 1 72 ? 9.908 9.095 -0.511 1.00 94.81 72 LYS A O 1
ATOM 574 N N . VAL A 1 73 ? 9.474 7.028 -1.281 1.00 93.69 73 VAL A N 1
ATOM 575 C CA . VAL A 1 73 ? 10.330 6.302 -0.326 1.00 93.69 73 VAL A CA 1
ATOM 576 C C . VAL A 1 73 ? 11.780 6.785 -0.410 1.00 93.69 73 VAL A C 1
ATOM 578 O O . VAL A 1 73 ? 12.430 7.032 0.605 1.00 93.69 73 VAL A O 1
ATOM 581 N N . LEU A 1 74 ? 12.310 6.943 -1.624 1.00 90.88 74 LEU A N 1
ATOM 582 C CA . LEU A 1 74 ? 13.679 7.407 -1.835 1.00 90.88 74 LEU A CA 1
ATOM 583 C C . LEU A 1 74 ? 13.872 8.860 -1.380 1.00 90.88 74 LEU A C 1
ATOM 585 O O . LEU A 1 74 ? 14.939 9.180 -0.868 1.00 90.88 74 LEU A O 1
ATOM 589 N N . LYS A 1 75 ? 12.827 9.691 -1.477 1.00 93.75 75 LYS A N 1
ATOM 590 C CA . LYS A 1 75 ? 12.796 11.078 -0.986 1.00 93.75 75 LYS A CA 1
ATOM 591 C C . LYS A 1 75 ? 12.481 11.221 0.511 1.00 93.75 75 LYS A C 1
ATOM 593 O O . LYS A 1 75 ? 12.396 12.349 0.979 1.00 93.75 75 LYS A O 1
ATOM 598 N N . ASN A 1 76 ? 12.310 10.118 1.246 1.00 90.44 76 ASN A N 1
ATOM 599 C CA . ASN A 1 76 ? 11.895 10.113 2.656 1.00 90.44 76 ASN A CA 1
ATOM 600 C C . ASN A 1 76 ? 10.592 10.901 2.904 1.00 90.44 76 ASN A C 1
ATOM 602 O O . ASN A 1 76 ? 10.450 11.595 3.907 1.00 90.44 76 ASN A O 1
ATOM 606 N N . ASP A 1 77 ? 9.642 10.802 1.971 1.00 94.44 77 ASP A N 1
ATOM 607 C CA . ASP A 1 77 ? 8.301 11.360 2.151 1.00 94.44 77 ASP A CA 1
ATOM 608 C C . ASP A 1 77 ? 7.645 10.734 3.401 1.00 94.44 77 ASP A C 1
ATOM 610 O O . ASP A 1 77 ? 7.767 9.518 3.589 1.00 94.44 77 ASP A O 1
ATOM 614 N N . PRO A 1 78 ? 6.956 11.516 4.253 1.00 89.44 78 PRO A N 1
ATOM 615 C CA . PRO A 1 78 ? 6.334 11.004 5.476 1.00 89.44 78 PRO A CA 1
ATOM 616 C C . PRO A 1 78 ? 5.137 10.076 5.206 1.00 89.44 78 PRO A C 1
ATOM 618 O O . PRO A 1 78 ? 4.727 9.321 6.087 1.00 89.44 78 PRO A O 1
ATOM 621 N N . GLU A 1 79 ? 4.554 10.119 4.003 1.00 92.44 79 GLU A N 1
ATOM 622 C CA . GLU A 1 79 ? 3.436 9.268 3.593 1.00 92.44 79 GLU A CA 1
ATOM 623 C C . GLU A 1 79 ? 3.638 8.737 2.157 1.00 92.44 79 GLU A C 1
ATOM 625 O O . GLU A 1 79 ? 2.962 9.141 1.197 1.00 92.44 79 GLU A O 1
ATOM 630 N N . PRO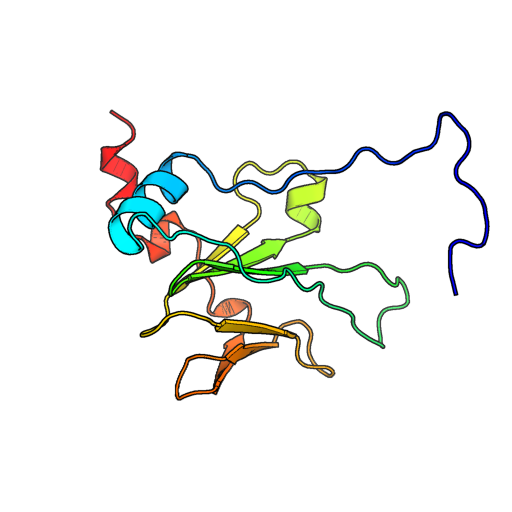 A 1 80 ? 4.580 7.791 1.972 1.00 96.06 80 PRO A N 1
ATOM 631 C CA . PRO A 1 80 ? 4.967 7.307 0.653 1.00 96.06 80 PRO A CA 1
ATOM 632 C C . PRO A 1 80 ? 4.038 6.212 0.100 1.00 96.06 80 PRO A C 1
ATOM 634 O O . PRO A 1 80 ? 4.386 5.578 -0.900 1.00 96.06 80 PRO A O 1
ATOM 637 N N . TYR A 1 81 ? 2.875 5.983 0.717 1.00 96.75 81 TYR A N 1
ATOM 638 C CA . TYR A 1 81 ? 1.952 4.897 0.387 1.00 96.75 81 TYR A CA 1
ATOM 639 C C . TYR A 1 81 ? 0.511 5.363 0.180 1.00 96.75 81 TYR A C 1
ATOM 641 O O . TYR A 1 81 ? 0.093 6.439 0.599 1.00 96.75 81 TYR A O 1
ATOM 649 N N . THR A 1 82 ? -0.245 4.508 -0.496 1.00 96.50 82 THR A N 1
ATOM 650 C CA . THR A 1 82 ? -1.686 4.625 -0.729 1.00 96.50 82 THR A CA 1
ATOM 651 C C . THR A 1 82 ? -2.339 3.287 -0.425 1.00 96.50 82 THR A C 1
ATOM 653 O O . THR A 1 82 ? -1.677 2.248 -0.483 1.00 96.50 82 THR A O 1
ATOM 656 N N . ILE A 1 83 ? -3.614 3.312 -0.058 1.00 95.81 83 ILE A N 1
ATOM 657 C CA . ILE A 1 83 ? -4.337 2.150 0.454 1.00 95.81 83 ILE A CA 1
ATOM 658 C C . ILE A 1 83 ? -5.622 1.969 -0.350 1.00 95.81 83 ILE A C 1
ATOM 660 O O . ILE A 1 83 ? -6.152 2.923 -0.920 1.00 95.81 83 ILE A O 1
ATOM 664 N N . ARG A 1 84 ? -6.089 0.727 -0.432 1.00 95.25 84 ARG A N 1
ATOM 665 C CA . ARG A 1 84 ? -7.422 0.376 -0.911 1.00 95.25 84 ARG A CA 1
ATOM 666 C C . ARG A 1 84 ? -7.997 -0.713 -0.016 1.00 95.25 84 ARG A C 1
ATOM 668 O O . ARG A 1 84 ? -7.307 -1.694 0.262 1.00 95.25 84 ARG A O 1
ATOM 675 N N . ARG A 1 85 ? -9.247 -0.547 0.409 1.00 94.50 85 ARG A N 1
ATOM 676 C CA . ARG A 1 85 ? -9.991 -1.565 1.162 1.00 94.50 85 ARG A CA 1
ATOM 677 C C . ARG A 1 85 ? -10.727 -2.528 0.222 1.00 94.50 85 ARG A C 1
ATOM 679 O O . ARG A 1 85 ? -11.266 -2.104 -0.800 1.00 94.50 85 ARG A O 1
ATOM 686 N N . TYR A 1 86 ? -10.758 -3.802 0.595 1.00 94.31 86 TYR A N 1
ATOM 687 C CA . TYR A 1 86 ? -11.539 -4.870 -0.029 1.00 94.31 86 TYR A CA 1
ATOM 688 C C . TYR A 1 86 ? -12.605 -5.400 0.939 1.00 94.31 86 TYR A C 1
ATOM 690 O O . TYR A 1 86 ? -12.583 -5.083 2.130 1.00 94.31 86 TYR A O 1
ATOM 698 N N . ASN A 1 87 ? -13.548 -6.188 0.414 1.00 92.88 87 ASN A N 1
ATOM 699 C CA . ASN A 1 87 ? -14.598 -6.815 1.223 1.00 92.88 87 ASN A CA 1
ATOM 700 C C . ASN A 1 87 ? -14.086 -7.969 2.091 1.00 92.88 87 ASN A C 1
ATOM 702 O O . ASN A 1 87 ? -14.705 -8.264 3.106 1.00 92.88 87 ASN A O 1
ATOM 706 N N . ASP A 1 88 ? -12.967 -8.586 1.712 1.00 93.19 88 ASP A N 1
ATOM 707 C CA . ASP A 1 88 ? -12.353 -9.692 2.444 1.00 93.19 88 ASP A CA 1
ATOM 708 C C . ASP A 1 88 ? -10.831 -9.504 2.526 1.00 93.19 88 ASP A C 1
ATOM 710 O O . ASP A 1 88 ? -10.250 -8.595 1.920 1.00 93.19 88 ASP A O 1
ATOM 714 N N . THR A 1 89 ? -10.186 -10.366 3.301 1.00 93.19 89 THR A N 1
ATOM 715 C CA . THR A 1 89 ? -8.754 -10.412 3.537 1.00 93.19 89 THR A CA 1
ATOM 716 C C . THR A 1 89 ? -8.011 -10.683 2.238 1.00 93.19 89 THR A C 1
ATOM 718 O O . THR A 1 89 ? -8.235 -11.673 1.547 1.00 93.19 89 THR A O 1
ATOM 721 N N . VAL A 1 90 ? -7.062 -9.811 1.923 1.00 95.00 90 VAL A N 1
ATOM 722 C CA . VAL A 1 90 ? -6.218 -9.968 0.745 1.00 95.00 90 VAL A CA 1
ATOM 723 C C . VAL A 1 90 ? -5.113 -10.969 1.067 1.00 95.00 90 VAL A C 1
ATOM 725 O O . VAL A 1 90 ? -4.206 -10.665 1.845 1.00 95.00 90 VAL A O 1
ATOM 728 N N . MET A 1 91 ? -5.174 -12.137 0.433 1.00 92.94 91 MET A N 1
ATOM 729 C CA . MET A 1 91 ? -4.219 -13.238 0.591 1.00 92.94 91 MET A CA 1
ATOM 730 C C . MET A 1 91 ? -2.912 -12.978 -0.163 1.00 92.94 91 MET A C 1
ATOM 732 O O . MET A 1 91 ? -1.823 -13.280 0.326 1.00 92.94 91 MET A O 1
ATOM 736 N N . MET A 1 92 ? -3.014 -12.412 -1.367 1.00 90.69 92 MET A N 1
ATOM 737 C CA . MET A 1 92 ? -1.871 -12.149 -2.240 1.00 90.69 92 MET A CA 1
ATOM 738 C C . MET A 1 92 ? -2.139 -10.938 -3.134 1.00 90.69 92 MET A C 1
ATOM 740 O O . MET A 1 92 ? -3.283 -10.652 -3.483 1.00 90.69 92 MET A O 1
ATOM 744 N N . GLY A 1 93 ? -1.073 -10.237 -3.519 1.00 92.19 93 GLY A N 1
ATOM 745 C CA . GLY A 1 93 ? -1.116 -9.194 -4.536 1.00 92.19 93 GLY A CA 1
ATOM 746 C C . GLY A 1 93 ? 0.087 -9.279 -5.468 1.00 92.19 93 GLY A C 1
ATOM 747 O O . GLY A 1 93 ? 1.216 -9.383 -4.990 1.00 92.19 93 GLY A O 1
ATOM 748 N N . ASP A 1 94 ? -0.145 -9.192 -6.776 1.00 92.75 94 ASP A N 1
ATOM 749 C CA . ASP A 1 94 ? 0.909 -9.122 -7.796 1.00 92.75 94 ASP A CA 1
ATOM 750 C C . ASP A 1 94 ? 0.610 -8.041 -8.853 1.00 92.75 94 ASP A C 1
ATOM 752 O O . ASP A 1 94 ? -0.500 -7.513 -8.937 1.00 92.75 94 ASP A O 1
ATOM 756 N N . PHE A 1 95 ? 1.605 -7.672 -9.654 1.00 89.94 95 PHE A N 1
ATOM 757 C CA . PHE A 1 95 ? 1.447 -6.771 -10.791 1.00 89.94 95 PHE A CA 1
ATOM 758 C C . PHE A 1 95 ? 1.115 -7.551 -12.060 1.00 89.94 95 PHE A C 1
ATOM 760 O O . PHE A 1 95 ? 1.578 -8.667 -12.279 1.00 89.94 95 PHE A O 1
ATOM 767 N N . THR A 1 96 ? 0.349 -6.937 -12.961 1.00 87.69 96 THR A N 1
ATOM 768 C CA . THR A 1 96 ? 0.154 -7.539 -14.284 1.00 87.69 96 THR A CA 1
ATOM 769 C C . THR A 1 96 ? 1.406 -7.376 -15.145 1.00 87.69 96 THR A C 1
ATOM 771 O O . THR A 1 96 ? 1.977 -6.287 -15.215 1.00 87.69 96 THR A O 1
ATOM 774 N N . VAL A 1 97 ? 1.774 -8.436 -15.870 1.00 72.19 97 VAL A N 1
ATOM 775 C CA . VAL A 1 97 ? 2.989 -8.502 -16.710 1.00 72.19 97 VAL A CA 1
ATOM 776 C C . VAL A 1 97 ? 3.057 -7.377 -17.753 1.00 72.19 97 VAL A C 1
ATOM 778 O O . VAL A 1 97 ? 4.127 -6.845 -18.035 1.00 72.19 97 VAL A O 1
ATOM 781 N N . HIS A 1 98 ? 1.908 -6.975 -18.303 1.00 72.06 98 HIS A N 1
ATOM 782 C CA . HIS A 1 98 ? 1.830 -6.003 -19.399 1.00 72.06 98 HIS A CA 1
ATOM 783 C C . HIS A 1 98 ? 1.590 -4.559 -18.937 1.00 72.06 98 HIS A C 1
ATOM 785 O O . HIS A 1 98 ? 1.705 -3.632 -19.736 1.00 72.06 98 HIS A O 1
ATOM 791 N N . ASN A 1 99 ? 1.213 -4.338 -17.672 1.00 78.62 99 ASN A N 1
ATOM 792 C CA . ASN A 1 99 ? 0.870 -3.008 -17.179 1.00 78.62 99 ASN A CA 1
ATOM 793 C C . ASN A 1 99 ? 1.185 -2.866 -15.685 1.00 78.62 99 ASN A C 1
ATOM 795 O O . ASN A 1 99 ? 0.425 -3.310 -14.824 1.00 78.62 99 ASN A O 1
ATOM 799 N N . ALA A 1 100 ? 2.263 -2.149 -15.371 1.00 71.25 100 ALA A N 1
ATOM 800 C CA . ALA A 1 100 ? 2.671 -1.883 -13.991 1.00 71.25 100 ALA A CA 1
ATOM 801 C C . ALA A 1 100 ? 1.670 -1.047 -13.174 1.00 71.25 100 ALA A C 1
ATOM 803 O O . ALA A 1 100 ? 1.796 -0.962 -11.955 1.00 71.25 100 ALA A O 1
ATOM 804 N N . HIS A 1 101 ? 0.680 -0.417 -13.809 1.00 84.31 101 HIS A N 1
ATOM 805 C CA . HIS A 1 101 ? -0.383 0.310 -13.113 1.00 84.31 101 HIS A CA 1
ATOM 806 C C . HIS A 1 101 ? -1.607 -0.562 -12.824 1.00 84.31 101 HIS A C 1
ATOM 808 O O . HIS A 1 101 ? -2.585 -0.047 -12.274 1.00 84.31 101 HIS A O 1
ATOM 814 N N . ARG A 1 102 ? -1.586 -1.846 -13.198 1.00 89.44 102 ARG A N 1
ATOM 815 C CA . ARG A 1 102 ? -2.630 -2.816 -12.862 1.00 89.44 102 ARG A CA 1
ATOM 816 C C . ARG A 1 102 ? -2.057 -3.898 -11.957 1.00 89.44 102 ARG A C 1
ATOM 818 O O . ARG A 1 102 ? -0.977 -4.427 -12.207 1.00 89.44 102 ARG A O 1
ATOM 825 N N . MET A 1 103 ? -2.807 -4.209 -10.912 1.00 92.62 103 MET A N 1
ATOM 826 C CA . MET A 1 103 ? -2.444 -5.152 -9.863 1.00 92.62 103 MET A CA 1
ATOM 827 C C . MET A 1 103 ? -3.574 -6.161 -9.705 1.00 92.62 103 MET A C 1
ATOM 829 O O . MET A 1 103 ? -4.744 -5.779 -9.751 1.00 92.62 103 MET A O 1
ATOM 833 N N . ILE A 1 104 ? -3.225 -7.425 -9.527 1.00 93.62 104 ILE A N 1
ATOM 834 C CA . ILE A 1 104 ? -4.158 -8.511 -9.251 1.00 93.62 104 ILE A CA 1
ATOM 835 C C . ILE A 1 104 ? -4.096 -8.789 -7.755 1.00 93.62 104 ILE A C 1
ATOM 837 O O . ILE A 1 104 ? -3.005 -8.927 -7.207 1.00 93.62 104 ILE A O 1
ATOM 841 N N . PHE A 1 105 ? -5.254 -8.870 -7.110 1.00 95.56 105 PHE A N 1
ATOM 842 C CA . PHE A 1 105 ? -5.379 -9.233 -5.706 1.00 95.56 105 PHE A CA 1
ATOM 843 C C . PHE A 1 105 ? -6.244 -10.473 -5.562 1.00 95.56 105 PHE A C 1
ATOM 845 O O . PHE A 1 105 ? -7.342 -10.533 -6.115 1.00 95.56 105 PHE A O 1
ATOM 852 N N . THR A 1 106 ? -5.746 -11.432 -4.793 1.00 96.12 106 THR A N 1
ATOM 853 C CA . THR A 1 106 ? -6.442 -12.677 -4.477 1.00 96.12 106 THR A CA 1
ATOM 854 C C . THR A 1 106 ? -7.062 -12.559 -3.093 1.00 96.12 106 THR A C 1
ATOM 856 O O . THR A 1 106 ? -6.371 -12.253 -2.118 1.00 96.12 106 THR A O 1
ATOM 859 N N . LEU A 1 107 ? -8.368 -12.776 -3.034 1.00 95.69 107 LEU A N 1
ATOM 860 C CA . LEU A 1 107 ? -9.189 -12.916 -1.837 1.00 95.69 107 LEU A CA 1
ATOM 861 C C . LEU A 1 107 ? -9.463 -14.426 -1.629 1.00 95.69 107 LEU A C 1
ATOM 863 O O . LEU A 1 107 ? -9.032 -15.224 -2.463 1.00 95.69 107 LEU A O 1
ATOM 867 N N . PRO A 1 108 ? -10.134 -14.858 -0.545 1.00 94.38 108 PRO A N 1
ATOM 868 C CA . PRO A 1 108 ? -10.378 -16.282 -0.307 1.00 94.38 108 PRO A CA 1
ATOM 869 C C . PRO A 1 108 ? -11.177 -16.972 -1.420 1.00 94.38 108 PRO A C 1
ATOM 871 O O . PRO A 1 108 ? -10.830 -18.087 -1.798 1.00 94.38 108 PRO A O 1
ATOM 874 N N . ASP A 1 109 ? -12.200 -16.297 -1.951 1.00 94.31 109 ASP A N 1
ATOM 875 C CA . ASP A 1 109 ? -13.125 -16.856 -2.954 1.00 94.31 109 ASP A CA 1
ATOM 876 C C . ASP A 1 109 ? -13.046 -16.146 -4.319 1.00 94.31 109 ASP A C 1
ATOM 878 O O . ASP A 1 109 ? -13.605 -16.605 -5.306 1.00 94.31 109 ASP A O 1
ATOM 882 N N . ASP A 1 110 ? -12.309 -15.034 -4.400 1.00 93.56 110 ASP A N 1
ATOM 883 C CA . ASP A 1 110 ? -12.331 -14.136 -5.555 1.00 93.56 110 ASP A CA 1
ATOM 884 C C . ASP A 1 110 ? -10.940 -13.651 -5.968 1.00 93.56 110 ASP A C 1
ATOM 886 O O . ASP A 1 110 ? -10.002 -13.555 -5.173 1.00 93.56 110 ASP A O 1
ATOM 890 N N . VAL A 1 111 ? -10.827 -13.233 -7.229 1.00 94.06 111 VAL A N 1
ATOM 891 C CA . VAL A 1 111 ? -9.658 -12.517 -7.749 1.00 94.06 111 VAL A CA 1
ATOM 892 C C . VAL A 1 111 ? -10.113 -11.199 -8.353 1.00 94.06 111 VAL A C 1
ATOM 894 O O . VAL A 1 111 ? -10.990 -11.149 -9.211 1.00 94.06 111 VAL A O 1
ATOM 897 N N . THR A 1 112 ? -9.486 -10.106 -7.929 1.00 93.75 112 THR A N 1
ATOM 898 C CA . THR A 1 112 ? -9.861 -8.758 -8.357 1.00 93.75 112 THR A CA 1
ATOM 899 C C . THR A 1 112 ? -8.706 -8.041 -9.035 1.00 93.75 112 THR A C 1
ATOM 901 O O . THR A 1 112 ? -7.534 -8.214 -8.702 1.00 93.75 112 THR A O 1
ATOM 904 N N . LEU A 1 113 ? -9.050 -7.192 -10.001 1.00 93.44 113 LEU A N 1
ATOM 905 C CA . LEU A 1 113 ? -8.098 -6.357 -10.716 1.00 93.44 113 LEU A CA 1
ATOM 906 C C . LEU A 1 113 ? -8.242 -4.908 -10.252 1.00 93.44 113 LEU A C 1
ATOM 908 O O . LEU A 1 113 ? -9.316 -4.307 -10.315 1.00 93.44 113 LEU A O 1
ATOM 912 N N . ALA A 1 114 ? -7.138 -4.321 -9.817 1.00 93.31 114 ALA A N 1
ATOM 913 C CA . ALA A 1 114 ? -7.074 -2.955 -9.333 1.00 93.31 114 ALA A CA 1
ATOM 914 C C . ALA A 1 114 ? -6.165 -2.107 -10.213 1.00 93.31 114 ALA A C 1
ATOM 916 O O . ALA A 1 114 ? -5.082 -2.527 -10.613 1.00 93.31 114 ALA A O 1
ATOM 917 N N . SER A 1 115 ? -6.587 -0.875 -10.487 1.00 92.75 115 SER A N 1
ATOM 918 C CA . SER A 1 115 ? -5.685 0.141 -11.023 1.00 92.75 115 SER A CA 1
ATOM 919 C C . SER A 1 115 ? -4.997 0.870 -9.875 1.00 92.75 115 SER A C 1
ATOM 921 O O . SER A 1 115 ? -5.632 1.139 -8.856 1.00 92.75 115 SER A O 1
ATOM 923 N N . SER A 1 116 ? -3.752 1.304 -10.068 1.00 88.06 116 SER A N 1
ATOM 924 C CA . SER A 1 116 ? -3.058 2.206 -9.141 1.00 88.06 116 SER A CA 1
ATOM 925 C C . SER A 1 116 ? -3.898 3.446 -8.786 1.00 88.06 116 SER A C 1
ATOM 927 O O . SER A 1 116 ? -3.864 3.893 -7.646 1.00 88.06 116 SER A O 1
ATOM 929 N N . LYS A 1 117 ? -4.734 3.943 -9.712 1.00 91.19 117 LYS A N 1
ATOM 930 C CA . LYS A 1 117 ? -5.641 5.083 -9.473 1.00 91.19 117 LYS A CA 1
ATOM 931 C C . LYS A 1 117 ? -6.775 4.796 -8.478 1.00 91.19 117 LYS A C 1
ATOM 933 O O . LYS A 1 117 ? -7.374 5.734 -7.971 1.00 91.19 117 LYS A O 1
ATOM 938 N N . SER A 1 118 ? -7.101 3.525 -8.234 1.00 93.38 118 SER A N 1
ATOM 939 C CA . SER A 1 118 ? -8.152 3.133 -7.281 1.00 93.38 118 SER A CA 1
ATOM 940 C C . SER A 1 118 ? -7.695 3.182 -5.823 1.00 93.38 118 SER A C 1
ATOM 942 O O . SER A 1 118 ? -8.529 3.125 -4.925 1.00 93.38 118 SER A O 1
ATOM 944 N N . PHE A 1 119 ? -6.386 3.293 -5.588 1.00 94.94 119 PHE A N 1
ATOM 945 C CA . PHE A 1 119 ? -5.823 3.489 -4.261 1.00 94.94 119 PHE A CA 1
ATOM 946 C C . PHE A 1 119 ? -5.918 4.960 -3.891 1.00 94.94 119 PHE A C 1
ATOM 948 O O . PHE A 1 119 ? -5.612 5.833 -4.708 1.00 94.94 119 PHE A O 1
ATOM 955 N N . LYS A 1 120 ? -6.297 5.246 -2.648 1.00 95.31 120 LYS A N 1
ATOM 956 C CA . LYS A 1 120 ? -6.361 6.620 -2.150 1.00 95.31 120 LYS A CA 1
ATOM 957 C C . LYS A 1 120 ? -5.410 6.814 -0.982 1.00 95.31 120 LYS A C 1
ATOM 959 O O . LYS A 1 120 ? -4.765 5.882 -0.496 1.00 95.31 120 LYS A O 1
ATOM 964 N N . LYS A 1 121 ? -5.266 8.069 -0.563 1.00 94.25 121 LYS A N 1
ATOM 965 C CA . LYS A 1 121 ? -4.507 8.378 0.646 1.00 94.25 121 LYS A CA 1
ATOM 966 C C . LYS A 1 121 ? -5.181 7.709 1.847 1.00 94.25 121 LYS A C 1
ATOM 968 O O . LYS A 1 121 ? -6.413 7.675 1.884 1.00 94.25 121 LYS A O 1
ATOM 973 N N . PRO A 1 122 ? -4.409 7.237 2.836 1.00 92.19 122 PRO A N 1
ATOM 974 C CA . PRO A 1 122 ? -4.968 6.640 4.047 1.00 92.19 122 PRO A CA 1
ATOM 975 C C . PRO A 1 122 ? -6.014 7.532 4.731 1.00 92.19 122 PRO A C 1
ATOM 977 O O . PRO A 1 122 ? -7.082 7.055 5.091 1.00 92.19 122 PRO A O 1
ATOM 980 N N . SER A 1 123 ? -5.771 8.846 4.810 1.00 89.56 123 SER A N 1
ATOM 981 C CA . SER A 1 123 ? -6.715 9.813 5.392 1.00 89.56 123 SER A CA 1
ATOM 982 C C . SER A 1 123 ? -8.065 9.883 4.669 1.00 89.56 123 SER A C 1
ATOM 984 O O . SER A 1 123 ? -9.079 10.201 5.287 1.00 89.56 123 SER A O 1
ATOM 986 N N . THR A 1 124 ? -8.096 9.570 3.371 1.00 90.38 124 THR A N 1
ATOM 987 C CA . THR A 1 124 ? -9.329 9.466 2.581 1.00 90.38 124 THR A CA 1
ATOM 988 C C . THR A 1 124 ? -9.986 8.097 2.741 1.00 90.38 124 THR A C 1
ATOM 990 O O . THR A 1 124 ? -11.200 8.035 2.886 1.00 90.38 124 THR A O 1
ATOM 993 N N . GLU A 1 125 ? -9.209 7.009 2.727 1.00 89.31 125 GLU A N 1
ATOM 994 C CA . GLU A 1 125 ? -9.754 5.644 2.825 1.00 89.31 125 GLU A CA 1
ATOM 995 C C . GLU A 1 125 ? -10.281 5.295 4.215 1.00 89.31 125 GLU A C 1
ATOM 997 O O . GLU A 1 125 ? -11.269 4.577 4.329 1.00 89.31 125 GLU A O 1
ATOM 1002 N N . PHE A 1 126 ? -9.630 5.777 5.271 1.00 86.75 126 PHE A N 1
ATOM 1003 C CA . PHE A 1 126 ? -10.039 5.483 6.645 1.00 86.75 126 PHE A CA 1
ATOM 1004 C C . PHE A 1 126 ? -11.180 6.379 7.128 1.00 86.75 126 PHE A C 1
ATOM 1006 O O . PHE A 1 126 ? -11.806 6.041 8.123 1.00 86.75 126 PHE A O 1
ATOM 1013 N N . GLY A 1 127 ? -11.452 7.484 6.417 1.00 68.81 127 GLY A N 1
ATOM 1014 C CA . GLY A 1 127 ? -12.560 8.409 6.658 1.00 68.81 127 GLY A CA 1
ATOM 1015 C C . GLY A 1 127 ? -12.584 9.008 8.067 1.00 68.81 127 GLY A C 1
ATOM 1016 O O . GLY A 1 127 ? -13.083 8.381 8.980 1.00 68.81 127 GLY A O 1
ATOM 1017 N N . GLY A 1 128 ? -12.107 10.242 8.265 1.00 56.47 128 GLY A N 1
ATOM 1018 C CA . GLY A 1 128 ? -12.341 11.054 9.481 1.00 56.47 128 GLY A CA 1
ATOM 1019 C C . GLY A 1 128 ? -11.703 10.586 10.806 1.00 56.47 128 GLY A C 1
ATOM 1020 O O . GLY A 1 128 ? -11.277 11.436 11.581 1.00 56.47 12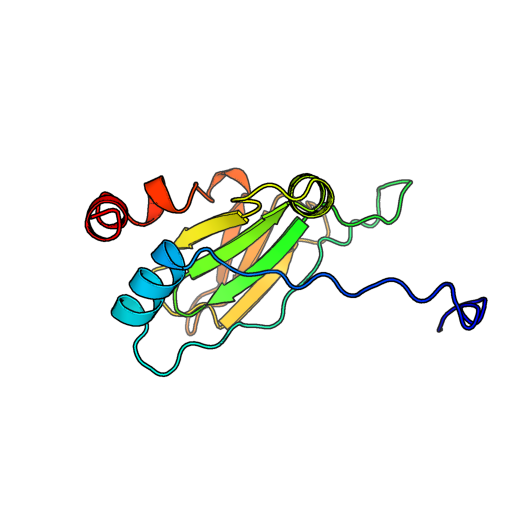8 GLY A O 1
ATOM 1021 N N . VAL A 1 129 ? -11.553 9.279 11.037 1.00 52.28 129 VAL A N 1
ATOM 1022 C CA . VAL A 1 129 ? -11.085 8.658 12.293 1.00 52.28 129 VAL A CA 1
ATOM 1023 C C . VAL A 1 129 ? -9.636 9.030 12.631 1.00 52.28 129 VAL A C 1
ATOM 1025 O O . VAL A 1 129 ? -9.251 9.085 13.792 1.00 52.28 129 VAL A O 1
ATOM 1028 N N . VAL A 1 130 ? -8.825 9.396 11.630 1.00 51.38 130 VAL A N 1
ATOM 1029 C CA . VAL A 1 130 ? -7.441 9.861 11.852 1.00 51.38 130 VA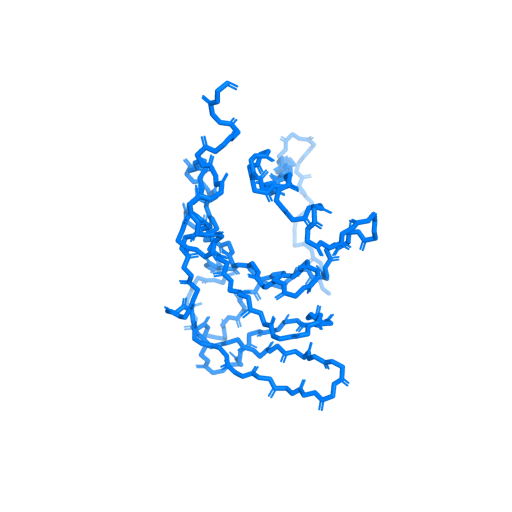L A CA 1
ATOM 1030 C C . VAL A 1 130 ? -7.394 11.162 12.675 1.00 51.38 130 VAL A C 1
ATOM 1032 O O . VAL A 1 130 ? -6.390 11.426 13.327 1.00 51.38 130 VAL A O 1
ATOM 1035 N N . LYS A 1 131 ? -8.479 11.955 12.711 1.00 46.84 131 LYS A N 1
ATOM 1036 C CA . LYS A 1 131 ? -8.545 13.166 13.547 1.00 46.84 131 LYS A CA 1
ATOM 1037 C C . LYS A 1 131 ? -8.600 12.870 15.049 1.00 46.84 131 LYS A C 1
ATOM 1039 O O . LYS A 1 131 ? -8.224 13.738 15.826 1.00 46.84 131 LYS A O 1
ATOM 1044 N N . GLU A 1 132 ? -9.038 11.679 15.453 1.00 45.88 132 GLU A N 1
ATOM 1045 C CA . GLU A 1 132 ? -9.218 11.325 16.869 1.00 45.88 132 GLU A CA 1
ATOM 1046 C C . GLU A 1 132 ? -7.893 11.012 17.586 1.00 45.88 132 GLU A C 1
ATOM 1048 O O . GLU A 1 132 ? -7.816 11.093 18.805 1.00 45.88 132 GLU A O 1
ATOM 1053 N N . TYR A 1 133 ? -6.824 10.723 16.837 1.00 49.25 133 TYR A N 1
ATOM 1054 C CA . TYR A 1 133 ? -5.500 10.376 17.379 1.00 49.25 133 TYR A CA 1
ATOM 1055 C C . TYR A 1 133 ? -4.486 11.526 17.326 1.00 49.25 133 TYR A C 1
ATOM 1057 O O . TYR A 1 133 ? -3.298 11.310 17.562 1.00 49.25 133 TYR A O 1
ATOM 1065 N N . GLN A 1 134 ? -4.938 12.733 16.971 1.00 46.22 134 GLN A N 1
ATOM 1066 C CA . GLN A 1 134 ? -4.123 13.954 16.956 1.00 46.22 134 GLN A CA 1
ATOM 1067 C C . GLN A 1 134 ? -4.379 14.862 18.174 1.00 46.22 134 GLN A C 1
ATOM 1069 O O . GLN A 1 134 ? -3.938 16.011 18.163 1.00 46.22 134 GLN A O 1
ATOM 1074 N N . GLY A 1 135 ? -5.093 14.363 19.191 1.00 39.47 135 GLY A N 1
ATOM 1075 C CA . GLY A 1 135 ? -5.358 15.043 20.464 1.00 39.47 135 GLY A CA 1
ATOM 1076 C C . GLY A 1 135 ? -4.502 14.514 21.604 1.00 39.47 135 GLY A C 1
ATOM 1077 O O . GLY A 1 135 ? -4.234 13.291 21.611 1.00 39.47 135 GLY A O 1
#

Foldseek 3Di:
DDDPDDQPPPRDDDDQDDDDDPLLVVLLCVVVPPPWDKADKDFDQAPDDPDRDTQWIWIFTWQKIKIFGPVCSVVVNPQRIFIDGDPGGFNDKDADHHDNQWMWTDGPVDIDIDGVVRTHGSCVRSDPSSVVVVD